Protein AF-A0A239M7C2-F1 (afdb_monomer_lite)

Structure (mmCIF, N/CA/C/O backbone):
data_AF-A0A239M7C2-F1
#
_entry.id   AF-A0A239M7C2-F1
#
loop_
_atom_site.group_PDB
_atom_site.id
_atom_site.type_symbol
_atom_site.label_atom_id
_atom_site.label_alt_id
_atom_site.label_comp_id
_atom_site.label_asym_id
_atom_site.label_entity_id
_atom_site.label_seq_id
_atom_site.pdbx_PDB_ins_code
_atom_site.Cartn_x
_atom_site.Cartn_y
_atom_site.Cartn_z
_atom_site.occupancy
_atom_site.B_iso_or_equiv
_atom_site.auth_seq_id
_atom_site.auth_comp_id
_atom_site.auth_asym_id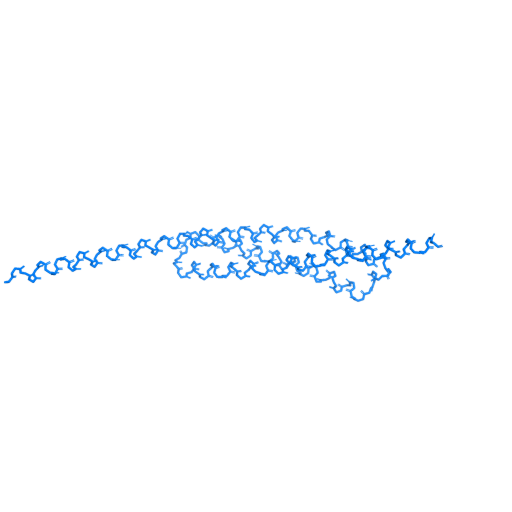
_atom_site.auth_atom_id
_atom_site.pdbx_PDB_model_num
ATOM 1 N N . MET A 1 1 ? -52.162 1.890 44.923 1.00 56.03 1 MET A N 1
ATOM 2 C CA . MET A 1 1 ? -50.738 2.257 45.114 1.00 56.03 1 MET A CA 1
ATOM 3 C C . MET A 1 1 ? -49.741 1.136 44.789 1.00 56.03 1 MET A C 1
ATOM 5 O O . MET A 1 1 ? -48.550 1.394 44.821 1.00 56.03 1 MET A O 1
ATOM 9 N N . THR A 1 2 ? -50.160 -0.089 44.450 1.00 62.06 2 THR A N 1
ATOM 10 C CA . THR A 1 2 ? -49.244 -1.222 44.180 1.00 62.06 2 THR A CA 1
ATOM 11 C C . THR A 1 2 ? -48.796 -1.345 42.715 1.00 62.06 2 THR A C 1
ATOM 13 O O . THR A 1 2 ? -47.714 -1.862 42.454 1.00 62.06 2 THR A O 1
ATOM 16 N N . LEU A 1 3 ? -49.592 -0.843 41.763 1.00 62.53 3 LEU A N 1
ATOM 17 C CA . LEU A 1 3 ? -49.310 -0.913 40.320 1.00 62.53 3 LEU A CA 1
ATOM 18 C C . LEU A 1 3 ? -48.139 -0.016 39.873 1.00 62.53 3 LEU A C 1
ATOM 20 O O . LEU A 1 3 ? -47.337 -0.449 39.050 1.00 62.53 3 LEU A O 1
ATOM 24 N N . ASP A 1 4 ? -47.975 1.174 40.460 1.00 68.06 4 ASP A N 1
ATOM 25 C CA . ASP A 1 4 ? -46.888 2.102 40.091 1.00 68.06 4 ASP A CA 1
ATOM 26 C C . ASP A 1 4 ? -45.498 1.597 40.508 1.00 68.06 4 ASP A C 1
ATOM 28 O O . ASP A 1 4 ? -44.509 1.804 39.805 1.00 68.06 4 ASP A O 1
ATOM 32 N N . ILE A 1 5 ? -45.415 0.874 41.629 1.00 69.50 5 ILE A N 1
ATOM 33 C CA . ILE A 1 5 ? -44.153 0.312 42.135 1.00 69.50 5 ILE A CA 1
ATOM 34 C C . ILE A 1 5 ? -43.681 -0.837 41.232 1.00 69.50 5 ILE A C 1
ATOM 36 O O . ILE A 1 5 ? -42.497 -0.933 40.911 1.00 69.50 5 ILE A O 1
ATOM 40 N N . LEU A 1 6 ? -44.607 -1.678 40.765 1.00 71.50 6 LEU A N 1
ATOM 41 C CA . LEU A 1 6 ? -44.321 -2.753 39.810 1.00 71.50 6 LEU A CA 1
ATOM 42 C C . LEU A 1 6 ? -43.844 -2.203 38.459 1.00 71.50 6 LEU A C 1
ATOM 44 O O . LEU A 1 6 ? -42.869 -2.711 37.906 1.00 71.50 6 LEU A O 1
ATOM 48 N N . ALA A 1 7 ? -44.470 -1.134 37.961 1.00 70.75 7 ALA A N 1
ATOM 49 C CA . ALA A 1 7 ? -44.049 -0.474 36.727 1.00 70.75 7 ALA A CA 1
ATOM 50 C C . ALA A 1 7 ? -42.632 0.124 36.835 1.00 70.75 7 ALA A C 1
ATOM 52 O O . ALA A 1 7 ? -41.831 -0.015 35.907 1.00 70.75 7 ALA A O 1
ATOM 53 N N . LEU A 1 8 ? -42.284 0.721 37.981 1.00 69.69 8 LEU A N 1
ATOM 54 C CA . LEU A 1 8 ? -40.935 1.236 38.247 1.00 69.69 8 LEU A CA 1
ATOM 55 C C . LEU A 1 8 ? -39.876 0.126 38.284 1.00 69.69 8 LEU A C 1
ATOM 57 O O . LEU A 1 8 ? -38.806 0.291 37.699 1.00 69.69 8 LEU A O 1
ATOM 61 N N . ILE A 1 9 ? -40.171 -1.014 38.914 1.00 73.25 9 ILE A N 1
ATOM 62 C CA . ILE A 1 9 ? -39.242 -2.156 38.987 1.00 73.25 9 ILE A CA 1
ATOM 63 C C . ILE A 1 9 ? -38.999 -2.756 37.596 1.00 73.25 9 ILE A C 1
ATOM 65 O O . ILE A 1 9 ? -37.852 -3.019 37.230 1.00 73.25 9 ILE A O 1
ATOM 69 N N . VAL A 1 10 ? -40.056 -2.931 36.797 1.00 74.25 10 VAL A N 1
ATOM 70 C CA . VAL A 1 10 ? -39.945 -3.457 35.426 1.00 74.25 10 VAL A CA 1
ATOM 71 C C . VAL A 1 10 ? -39.173 -2.488 34.523 1.00 74.25 10 VAL A C 1
ATOM 73 O O . VAL A 1 10 ? -38.301 -2.921 33.771 1.00 74.25 10 VAL A O 1
ATOM 76 N N . SER A 1 11 ? -39.427 -1.181 34.636 1.00 75.62 11 SER A N 1
ATOM 77 C CA . SER A 1 11 ? -38.695 -0.138 33.902 1.00 75.62 11 SER A CA 1
ATOM 78 C C . SER A 1 11 ? -37.202 -0.123 34.254 1.00 75.62 11 SER A C 1
ATOM 80 O O . SER A 1 11 ? -36.349 -0.097 33.365 1.00 75.62 11 SER A O 1
ATOM 82 N N . LEU A 1 12 ? -36.868 -0.230 35.545 1.00 80.94 12 LEU A N 1
ATOM 83 C CA . LEU A 1 12 ? -35.480 -0.287 36.002 1.00 80.94 12 LEU A CA 1
ATOM 84 C C . LEU A 1 12 ? -34.774 -1.560 35.508 1.00 80.94 12 LEU A C 1
ATOM 86 O O . LEU A 1 12 ? -33.641 -1.491 35.032 1.00 80.94 12 LEU A O 1
ATOM 90 N N . GLY A 1 13 ? -35.453 -2.711 35.556 1.00 79.38 13 GLY A N 1
ATOM 91 C CA . GLY A 1 13 ? -34.941 -3.974 35.019 1.00 79.38 13 GLY A CA 1
ATOM 92 C C . GLY A 1 13 ? -34.674 -3.908 33.513 1.00 79.38 13 GLY A C 1
ATOM 93 O O . GLY A 1 13 ? -33.608 -4.325 33.056 1.00 79.38 13 GLY A O 1
ATOM 94 N N . ALA A 1 14 ? -35.591 -3.310 32.748 1.00 79.19 14 ALA A N 1
ATOM 95 C CA . ALA A 1 14 ? -35.422 -3.089 31.315 1.00 79.19 14 ALA A CA 1
ATOM 96 C C . ALA A 1 14 ? -34.256 -2.133 31.006 1.00 79.19 14 ALA A C 1
ATOM 98 O O . ALA A 1 14 ? -33.470 -2.400 30.097 1.00 79.19 14 ALA A O 1
ATOM 99 N N . ALA A 1 15 ? -34.089 -1.059 31.784 1.00 78.19 15 ALA A N 1
ATOM 100 C CA . ALA A 1 15 ? -32.982 -0.117 31.622 1.00 78.19 15 ALA A CA 1
ATOM 101 C C . ALA A 1 15 ? -31.616 -0.766 31.903 1.00 78.19 15 ALA A C 1
ATOM 103 O O . ALA A 1 15 ? -30.661 -0.556 31.153 1.00 78.19 15 ALA A O 1
ATOM 104 N N . VAL A 1 16 ? -31.522 -1.599 32.944 1.00 85.44 16 VAL A N 1
ATOM 105 C CA . VAL A 1 16 ? -30.299 -2.348 33.270 1.00 85.44 16 VAL A CA 1
ATOM 106 C C . VAL A 1 16 ? -29.985 -3.376 32.182 1.00 85.44 16 VAL A C 1
ATOM 108 O O . VAL A 1 16 ? -28.843 -3.446 31.727 1.00 85.44 16 VAL A O 1
ATOM 111 N N . ALA A 1 17 ? -30.982 -4.127 31.709 1.00 82.38 17 ALA A N 1
ATOM 112 C CA . ALA A 1 17 ? -30.803 -5.082 30.617 1.00 82.38 17 ALA A CA 1
ATOM 113 C C . ALA A 1 17 ? -30.353 -4.392 29.316 1.00 82.38 17 ALA A C 1
ATOM 115 O O . ALA A 1 17 ? -29.408 -4.846 28.672 1.00 82.38 17 ALA A O 1
ATOM 116 N N . ALA A 1 18 ? -30.962 -3.254 28.967 1.00 79.12 18 ALA A N 1
ATOM 117 C CA . ALA A 1 18 ? -30.564 -2.454 27.812 1.00 79.12 18 ALA A CA 1
ATOM 118 C C . ALA A 1 18 ? -29.133 -1.912 27.955 1.00 79.12 18 ALA A C 1
ATOM 120 O O . ALA A 1 18 ? -28.357 -1.957 27.001 1.00 79.12 18 ALA A O 1
ATOM 121 N N . TYR A 1 19 ? -28.749 -1.448 29.147 1.00 83.31 19 TYR A N 1
ATOM 122 C CA . TYR A 1 19 ? -27.386 -0.996 29.419 1.00 83.31 19 TYR A CA 1
ATOM 123 C C . TYR A 1 19 ? -26.357 -2.118 29.227 1.00 83.31 19 TYR A C 1
ATOM 125 O O . TYR A 1 19 ? -25.343 -1.908 28.557 1.00 83.31 19 TYR A O 1
ATOM 133 N N . TRP A 1 20 ? -26.620 -3.313 29.766 1.00 82.56 20 TRP A N 1
ATOM 134 C CA . TRP A 1 20 ? -25.746 -4.475 29.585 1.00 82.56 20 TRP A CA 1
ATOM 135 C C . TRP A 1 20 ? -25.649 -4.896 28.119 1.00 82.56 20 TRP A C 1
ATOM 137 O O . TRP A 1 20 ? -24.537 -5.037 27.614 1.00 82.56 20 TRP A O 1
ATOM 147 N N . ALA A 1 21 ? -26.776 -4.971 27.407 1.00 79.00 21 ALA A N 1
ATOM 148 C CA . ALA A 1 21 ? -26.796 -5.296 25.982 1.00 79.00 21 ALA A CA 1
ATOM 149 C C . ALA A 1 21 ? -25.986 -4.288 25.142 1.00 79.00 21 ALA A C 1
ATOM 151 O O . ALA A 1 21 ? -25.190 -4.676 24.287 1.00 79.00 21 ALA A O 1
ATOM 152 N N . VAL A 1 22 ? -26.119 -2.984 25.415 1.00 81.12 22 VAL A N 1
ATOM 153 C CA . VAL A 1 22 ? -25.340 -1.936 24.731 1.00 81.12 22 VAL A CA 1
ATOM 154 C C . VAL A 1 22 ? -23.854 -2.033 25.074 1.00 81.12 22 VAL A C 1
ATOM 156 O O . VAL A 1 22 ? -22.999 -1.846 24.202 1.00 81.12 22 VAL A O 1
ATOM 159 N N . ARG A 1 23 ? -23.519 -2.315 26.335 1.00 79.38 23 ARG A N 1
ATOM 160 C CA . ARG A 1 23 ? -22.132 -2.477 26.780 1.00 79.38 23 ARG A CA 1
ATOM 161 C C . ARG A 1 23 ? -21.465 -3.662 26.085 1.00 79.38 23 ARG A C 1
ATOM 163 O O . ARG A 1 23 ? -20.348 -3.510 25.594 1.00 79.38 23 ARG A O 1
ATOM 170 N N . GLU A 1 24 ? -22.161 -4.788 26.005 1.00 78.81 24 GLU A N 1
ATOM 171 C CA . GLU A 1 24 ? -21.676 -6.024 25.394 1.00 78.81 24 GLU A CA 1
ATOM 172 C C . GLU A 1 24 ? -21.537 -5.898 23.869 1.00 78.81 24 GLU A C 1
ATOM 174 O O . GLU A 1 24 ? -20.501 -6.249 23.299 1.00 78.81 24 GLU A O 1
ATOM 179 N N . ALA A 1 25 ? -22.503 -5.253 23.207 1.00 77.44 25 ALA A N 1
ATOM 180 C CA . ALA A 1 25 ? -22.406 -4.927 21.785 1.00 77.44 25 ALA A CA 1
ATOM 181 C C . ALA A 1 25 ? -21.205 -4.011 21.477 1.00 77.44 25 ALA A C 1
ATOM 183 O O . ALA A 1 25 ? -20.495 -4.203 20.485 1.00 77.44 25 ALA A O 1
ATOM 184 N N . ARG A 1 26 ? -20.926 -3.022 22.340 1.00 80.06 26 ARG A N 1
ATOM 185 C CA . ARG A 1 26 ? -19.762 -2.131 22.186 1.00 80.06 26 ARG A CA 1
ATOM 186 C C . ARG A 1 26 ? -18.439 -2.856 22.416 1.00 80.06 26 ARG A C 1
ATOM 188 O O . ARG A 1 26 ? -17.478 -2.566 21.704 1.00 80.06 26 ARG A O 1
ATOM 195 N N . SER A 1 27 ? -18.356 -3.771 23.383 1.00 77.38 27 SER A N 1
ATOM 196 C CA . SER A 1 27 ? -17.135 -4.556 23.603 1.00 77.38 27 SER A CA 1
ATOM 197 C C . SER A 1 27 ? -16.861 -5.513 22.448 1.00 77.38 27 SER A C 1
ATOM 199 O O . SER A 1 27 ? -15.732 -5.540 21.961 1.00 77.38 27 SER A O 1
ATOM 201 N N . ALA A 1 28 ? -17.888 -6.205 21.944 1.00 81.69 28 ALA A N 1
ATOM 202 C CA . ALA A 1 28 ? -17.763 -7.091 20.789 1.00 81.69 28 ALA A CA 1
ATOM 203 C C . ALA A 1 28 ? -17.307 -6.327 19.534 1.00 81.69 28 ALA A C 1
ATOM 205 O O . ALA A 1 28 ? -16.341 -6.716 18.881 1.00 81.69 28 ALA A O 1
ATOM 206 N N . ARG A 1 29 ? -17.917 -5.166 19.247 1.00 81.62 29 ARG A N 1
ATOM 207 C CA . ARG A 1 29 ? -17.517 -4.316 18.113 1.00 81.62 29 ARG A CA 1
ATOM 208 C C . ARG A 1 29 ? -16.060 -3.860 18.207 1.00 81.62 29 ARG A C 1
ATOM 210 O O . ARG A 1 29 ? -15.353 -3.873 17.206 1.00 81.62 29 ARG A O 1
ATOM 217 N N . ARG A 1 30 ? -15.593 -3.471 19.397 1.00 81.00 30 ARG A N 1
ATOM 218 C CA . ARG A 1 30 ? -14.189 -3.073 19.612 1.00 81.00 30 ARG A CA 1
ATOM 219 C C . ARG A 1 30 ? -13.228 -4.239 19.420 1.00 81.00 30 ARG A C 1
ATOM 221 O O . ARG A 1 30 ? -12.147 -4.042 18.880 1.00 81.00 30 ARG A O 1
ATOM 228 N N . GLN A 1 31 ? -13.602 -5.435 19.862 1.00 84.00 31 GLN A N 1
ATOM 229 C CA . GLN A 1 31 ? -12.775 -6.619 19.672 1.00 84.00 31 GLN A CA 1
ATOM 230 C C . GLN A 1 31 ? -12.655 -6.979 18.189 1.00 84.00 31 GLN A C 1
ATOM 232 O O . GLN A 1 31 ? -11.539 -7.177 17.722 1.00 84.00 31 GLN A O 1
ATOM 237 N N . ASN A 1 32 ? -13.761 -6.951 17.443 1.00 86.31 32 ASN A N 1
ATOM 238 C CA . ASN A 1 32 ? -13.742 -7.181 15.998 1.00 86.31 32 ASN A CA 1
ATOM 239 C C . ASN A 1 32 ? -12.879 -6.134 15.281 1.00 86.31 32 ASN A C 1
ATOM 241 O O . ASN A 1 32 ? -11.963 -6.498 14.557 1.00 86.31 32 ASN A O 1
ATOM 245 N N . LEU A 1 33 ? -13.052 -4.844 15.598 1.00 85.81 33 LEU A N 1
ATOM 246 C CA . LEU A 1 33 ? -12.216 -3.771 15.043 1.00 85.81 33 LEU A CA 1
ATOM 247 C C . LEU A 1 33 ? -10.718 -3.969 15.314 1.00 85.81 33 LEU A C 1
ATOM 249 O O . LEU A 1 33 ? -9.902 -3.645 14.457 1.00 85.81 33 LEU A O 1
ATOM 253 N N . ARG A 1 34 ? -10.340 -4.483 16.493 1.00 85.50 34 ARG A N 1
ATOM 254 C CA . ARG A 1 34 ? -8.936 -4.800 16.808 1.00 85.50 34 ARG A CA 1
ATOM 255 C C . ARG A 1 34 ? -8.404 -5.924 15.939 1.00 85.50 34 ARG A C 1
ATOM 257 O O . ARG A 1 34 ? -7.270 -5.829 15.485 1.00 85.50 34 ARG A O 1
ATOM 264 N N . VAL A 1 35 ? -9.188 -6.983 15.766 1.00 88.69 35 VAL A N 1
ATOM 265 C CA . VAL A 1 35 ? -8.795 -8.141 14.959 1.00 88.69 35 VAL A CA 1
ATOM 266 C C . VAL A 1 35 ? -8.658 -7.731 13.496 1.00 88.69 35 VAL A C 1
ATOM 268 O O . VAL A 1 35 ? -7.608 -7.981 12.912 1.00 88.69 35 VAL A O 1
ATOM 271 N N . ASP A 1 36 ? -9.645 -7.020 12.954 1.00 89.00 36 ASP A N 1
ATOM 272 C CA . ASP A 1 36 ? -9.648 -6.557 11.564 1.00 89.00 36 ASP A CA 1
ATOM 273 C C . ASP A 1 36 ? -8.482 -5.598 11.298 1.00 89.00 36 ASP A C 1
ATOM 275 O O . ASP A 1 36 ? -7.679 -5.826 10.399 1.00 89.00 36 ASP A O 1
ATOM 279 N N . ALA A 1 37 ? -8.315 -4.568 12.136 1.00 88.06 37 ALA A N 1
ATOM 280 C CA . ALA A 1 37 ? -7.216 -3.615 11.988 1.00 88.06 37 ALA A CA 1
ATOM 281 C C . ALA A 1 37 ? -5.848 -4.293 12.121 1.00 88.06 37 ALA A C 1
ATOM 283 O O . ALA A 1 37 ? -4.898 -3.927 11.433 1.00 88.06 37 ALA A O 1
ATOM 284 N N . ARG A 1 38 ? -5.733 -5.292 13.002 1.00 90.31 38 ARG A N 1
ATOM 285 C CA . ARG A 1 38 ? -4.496 -6.051 13.148 1.00 90.31 38 ARG A CA 1
ATOM 286 C C . ARG A 1 38 ? -4.198 -6.879 11.905 1.00 90.31 38 ARG A C 1
ATOM 288 O O . ARG A 1 38 ? -3.073 -6.837 11.422 1.00 90.31 38 ARG A O 1
ATOM 295 N N . HIS A 1 39 ? -5.197 -7.583 11.389 1.00 92.62 39 HIS A N 1
ATOM 296 C CA . HIS A 1 39 ? -5.067 -8.380 10.179 1.00 92.62 39 HIS A CA 1
ATOM 297 C C . HIS A 1 39 ? -4.685 -7.516 8.969 1.00 92.62 39 HIS A C 1
ATOM 299 O O . HIS A 1 39 ? -3.720 -7.832 8.273 1.00 92.62 39 HIS A O 1
ATOM 305 N N . ASP A 1 40 ? -5.370 -6.385 8.775 1.00 91.88 40 ASP A N 1
ATOM 306 C CA . ASP A 1 40 ? -5.080 -5.428 7.703 1.00 91.88 40 ASP A CA 1
ATOM 307 C C . ASP A 1 40 ? -3.653 -4.883 7.797 1.00 91.88 40 ASP A C 1
ATOM 309 O O . ASP A 1 40 ? -2.943 -4.809 6.793 1.00 91.88 40 ASP A O 1
ATOM 313 N N . ALA A 1 41 ? -3.210 -4.517 9.002 1.00 92.75 41 ALA A N 1
ATOM 314 C CA . ALA A 1 41 ? -1.862 -4.012 9.208 1.00 92.75 41 ALA A CA 1
ATOM 315 C C . ALA A 1 41 ? -0.800 -5.096 8.983 1.00 92.75 41 ALA A C 1
ATOM 317 O O . ALA A 1 41 ? 0.203 -4.822 8.334 1.00 92.75 41 ALA A O 1
ATOM 318 N N . GLU A 1 42 ? -1.007 -6.323 9.469 1.00 94.25 42 GLU A N 1
ATOM 319 C CA . GLU A 1 42 ? -0.082 -7.443 9.250 1.00 94.25 42 GLU A CA 1
ATOM 320 C C . GLU A 1 42 ? 0.060 -7.766 7.752 1.00 94.25 42 GLU A C 1
ATOM 322 O O . GLU A 1 42 ? 1.182 -7.912 7.257 1.00 94.25 42 GLU A O 1
ATOM 327 N N . ALA A 1 43 ? -1.055 -7.797 7.014 1.00 93.75 43 ALA A N 1
ATOM 328 C CA . ALA A 1 43 ? -1.055 -7.999 5.567 1.00 93.75 43 ALA A CA 1
ATOM 329 C C . ALA A 1 43 ? -0.334 -6.860 4.826 1.00 93.75 43 ALA A C 1
ATOM 331 O O . ALA A 1 43 ? 0.536 -7.117 3.990 1.00 93.75 43 ALA A O 1
ATOM 332 N N . ALA A 1 44 ? -0.639 -5.605 5.169 1.00 94.06 44 ALA A N 1
ATOM 333 C CA . ALA A 1 44 ? -0.023 -4.438 4.547 1.00 94.06 44 ALA A CA 1
ATOM 334 C C . ALA A 1 44 ? 1.482 -4.334 4.854 1.00 94.06 44 ALA A C 1
ATOM 336 O O . ALA A 1 44 ? 2.259 -4.012 3.960 1.00 94.06 44 ALA A O 1
ATOM 337 N N . ILE A 1 45 ? 1.927 -4.675 6.069 1.00 96.62 45 ILE A N 1
ATOM 338 C CA . ILE A 1 45 ? 3.358 -4.741 6.417 1.00 96.62 45 ILE A CA 1
ATOM 339 C C . ILE A 1 45 ? 4.067 -5.799 5.578 1.00 96.62 45 ILE A C 1
ATOM 341 O O . ILE A 1 45 ? 5.142 -5.536 5.036 1.00 96.62 45 ILE A O 1
ATOM 345 N N . ALA A 1 46 ? 3.493 -7.002 5.486 1.00 96.25 46 ALA A N 1
ATOM 346 C CA . ALA A 1 46 ? 4.086 -8.088 4.717 1.00 96.25 46 ALA A CA 1
ATOM 347 C C . ALA A 1 46 ? 4.236 -7.701 3.239 1.00 96.25 46 ALA A C 1
ATOM 349 O O . ALA A 1 46 ? 5.297 -7.913 2.647 1.00 96.25 46 ALA A O 1
ATOM 350 N N . LEU A 1 47 ? 3.202 -7.081 2.667 1.00 95.56 47 LEU A N 1
ATOM 351 C CA . LEU A 1 47 ? 3.220 -6.582 1.299 1.00 95.56 47 LEU A CA 1
ATOM 352 C C . LEU A 1 47 ? 4.263 -5.470 1.115 1.00 95.56 47 LEU A C 1
ATOM 354 O O . LEU A 1 47 ? 5.121 -5.577 0.243 1.00 95.56 47 LEU A O 1
ATOM 358 N N . ALA A 1 48 ? 4.252 -4.450 1.972 1.00 94.62 48 ALA A N 1
ATOM 359 C CA . ALA A 1 48 ? 5.162 -3.313 1.893 1.00 94.62 48 ALA A CA 1
ATOM 360 C C . ALA A 1 48 ? 6.639 -3.731 1.992 1.00 94.62 48 ALA A C 1
ATOM 362 O O . ALA A 1 48 ? 7.463 -3.314 1.178 1.00 94.62 48 ALA A O 1
ATOM 363 N N . LYS A 1 49 ? 6.972 -4.635 2.925 1.00 95.88 49 LYS A N 1
ATOM 364 C CA . LYS A 1 49 ? 8.324 -5.207 3.035 1.00 95.88 49 LYS A CA 1
ATOM 365 C C . LYS A 1 49 ? 8.725 -5.968 1.779 1.00 95.88 49 LYS A C 1
ATOM 367 O O . LYS A 1 49 ? 9.859 -5.844 1.323 1.00 95.88 49 LYS A O 1
ATOM 372 N N . ARG A 1 50 ? 7.805 -6.749 1.211 1.00 95.31 50 ARG A N 1
ATOM 373 C CA . ARG A 1 50 ? 8.059 -7.493 -0.025 1.00 95.31 50 ARG A CA 1
ATOM 374 C C . ARG A 1 50 ? 8.313 -6.552 -1.204 1.00 95.31 50 ARG A C 1
ATOM 376 O O . ARG A 1 50 ? 9.226 -6.813 -1.980 1.00 95.31 50 ARG A O 1
ATOM 383 N N . LEU A 1 51 ? 7.545 -5.470 -1.335 1.00 93.19 51 LEU A N 1
ATOM 384 C CA . LEU A 1 51 ? 7.732 -4.464 -2.388 1.00 93.19 51 LEU A CA 1
ATOM 385 C C . LEU A 1 51 ? 9.102 -3.790 -2.272 1.00 93.19 51 LEU A C 1
ATOM 387 O O . LEU A 1 51 ? 9.848 -3.744 -3.248 1.00 93.19 51 LEU A O 1
ATOM 391 N N . ALA A 1 52 ? 9.475 -3.367 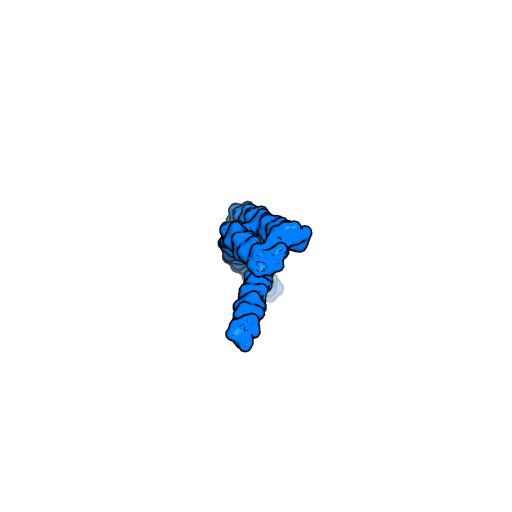-1.063 1.00 92.25 52 ALA A N 1
ATOM 392 C CA . ALA A 1 52 ? 10.788 -2.790 -0.799 1.00 92.25 52 ALA A CA 1
ATOM 393 C C . ALA A 1 52 ? 11.933 -3.754 -1.154 1.00 92.25 52 ALA A C 1
ATOM 395 O O . ALA A 1 52 ? 12.860 -3.383 -1.873 1.00 92.25 52 ALA A O 1
ATOM 396 N N . GLN A 1 53 ? 11.831 -5.022 -0.745 1.00 93.12 53 GLN A N 1
ATOM 397 C CA . GLN A 1 53 ? 12.819 -6.060 -1.067 1.00 93.12 53 GLN A CA 1
ATOM 398 C C . GLN A 1 53 ? 12.907 -6.356 -2.570 1.00 93.12 53 GLN A C 1
ATOM 400 O O . GLN A 1 53 ? 13.992 -6.602 -3.097 1.00 93.12 53 GLN A O 1
ATOM 405 N N . ASN A 1 54 ? 11.776 -6.319 -3.275 1.00 92.38 54 ASN A N 1
ATOM 406 C CA . ASN A 1 54 ? 11.711 -6.597 -4.708 1.00 92.38 54 ASN A CA 1
ATOM 407 C C . ASN A 1 54 ? 12.103 -5.400 -5.585 1.00 92.38 54 ASN A C 1
ATOM 409 O O . ASN A 1 54 ? 12.293 -5.572 -6.791 1.00 92.38 54 ASN A O 1
ATOM 413 N N . SER A 1 55 ? 12.277 -4.209 -5.010 1.00 90.69 55 SER A N 1
ATOM 414 C CA . SER A 1 55 ? 12.640 -2.995 -5.750 1.00 90.69 55 SER A CA 1
ATOM 415 C C . SER A 1 55 ? 13.926 -3.154 -6.564 1.00 90.69 55 SER A C 1
ATOM 417 O O . SER A 1 55 ? 13.966 -2.780 -7.734 1.00 90.69 55 SER A O 1
ATOM 419 N N . GLY A 1 56 ? 14.949 -3.815 -6.012 1.00 87.75 56 GLY A N 1
ATOM 420 C CA . GLY A 1 56 ? 16.205 -4.073 -6.721 1.00 87.75 56 GLY A CA 1
ATOM 421 C C . GLY A 1 56 ? 16.018 -4.923 -7.982 1.00 87.75 56 GLY A C 1
ATOM 422 O O . GLY A 1 56 ? 16.656 -4.673 -9.008 1.00 87.75 56 GLY A O 1
ATOM 423 N N . ARG A 1 57 ? 15.092 -5.889 -7.940 1.00 91.81 57 ARG A N 1
ATOM 424 C CA . ARG A 1 57 ? 14.719 -6.688 -9.111 1.00 91.81 57 ARG A CA 1
ATOM 425 C C . ARG A 1 57 ? 13.992 -5.832 -10.146 1.00 91.81 57 ARG A C 1
ATOM 427 O O . ARG A 1 57 ? 14.386 -5.857 -11.308 1.00 91.81 57 ARG A O 1
ATOM 434 N N . ALA A 1 58 ? 13.014 -5.032 -9.724 1.00 89.56 58 ALA A N 1
ATOM 435 C CA . ALA A 1 58 ? 12.292 -4.124 -10.616 1.00 89.56 58 ALA A CA 1
ATOM 436 C C . ALA A 1 58 ? 13.241 -3.127 -11.311 1.00 89.56 58 ALA A C 1
ATOM 438 O O . ALA A 1 58 ? 13.151 -2.912 -12.519 1.00 89.56 58 ALA A O 1
ATOM 439 N N . ILE A 1 59 ? 14.219 -2.574 -10.584 1.00 92.31 59 ILE A N 1
ATOM 440 C CA . ILE A 1 59 ? 15.260 -1.703 -11.153 1.00 92.31 59 ILE A CA 1
ATOM 441 C C . ILE A 1 59 ? 16.112 -2.465 -12.175 1.00 92.31 59 ILE A C 1
ATOM 443 O O . ILE A 1 59 ? 16.412 -1.931 -13.245 1.00 92.31 59 ILE A O 1
ATOM 447 N N . SER A 1 60 ? 16.515 -3.701 -11.866 1.00 91.12 60 SER A N 1
ATOM 448 C CA . SER A 1 60 ? 17.306 -4.540 -12.774 1.00 91.12 60 SER A CA 1
ATOM 449 C C . SER A 1 60 ? 16.561 -4.826 -14.083 1.00 91.12 60 SER A C 1
ATOM 451 O O . SER A 1 60 ? 17.116 -4.617 -15.163 1.00 91.12 60 SER A O 1
ATOM 453 N N . GLU A 1 61 ? 15.288 -5.213 -13.995 1.00 90.50 61 GLU A N 1
ATOM 454 C CA . GLU A 1 61 ? 14.420 -5.488 -15.146 1.00 90.50 61 GLU A CA 1
ATOM 455 C C . GLU A 1 61 ? 14.184 -4.230 -15.997 1.00 90.50 61 GLU A C 1
ATOM 457 O O . GLU A 1 61 ? 14.297 -4.273 -17.227 1.00 90.50 61 GLU A O 1
ATOM 462 N N . THR A 1 62 ? 13.960 -3.080 -15.357 1.00 89.00 62 THR A N 1
ATOM 463 C CA . THR A 1 62 ? 13.827 -1.788 -16.041 1.00 89.00 62 THR A CA 1
ATOM 464 C C . THR A 1 62 ? 15.127 -1.394 -16.746 1.00 89.00 62 THR A C 1
ATOM 466 O O . THR A 1 62 ? 15.109 -1.028 -17.923 1.00 89.00 62 THR A O 1
ATOM 469 N N . ARG A 1 63 ? 16.292 -1.538 -16.098 1.00 89.56 63 ARG A N 1
ATOM 470 C CA . ARG A 1 63 ? 17.600 -1.273 -16.730 1.00 89.56 63 ARG A CA 1
ATOM 471 C C . ARG A 1 63 ? 17.867 -2.197 -17.915 1.00 89.56 63 ARG A C 1
ATOM 473 O O . ARG A 1 63 ? 18.385 -1.730 -18.933 1.00 89.56 63 ARG A O 1
ATOM 480 N N . ALA A 1 64 ? 17.517 -3.476 -17.803 1.00 87.19 64 ALA A N 1
ATOM 481 C CA . ALA A 1 64 ? 17.660 -4.446 -18.884 1.00 87.19 64 ALA A CA 1
ATOM 482 C C . ALA A 1 64 ? 16.782 -4.063 -20.084 1.00 87.19 64 ALA A C 1
ATOM 484 O O . ALA A 1 64 ? 17.276 -3.998 -21.212 1.00 87.19 64 ALA A O 1
ATOM 485 N N . SER A 1 65 ? 15.519 -3.712 -19.827 1.00 86.06 65 SER A N 1
ATOM 486 C CA . SER A 1 65 ? 14.573 -3.254 -20.848 1.00 86.06 65 SER A CA 1
ATOM 487 C C . SER A 1 65 ? 15.084 -1.994 -21.546 1.00 86.06 65 SER A C 1
ATOM 489 O O . SER A 1 65 ? 15.206 -1.954 -22.766 1.00 86.06 65 SER A O 1
ATOM 491 N N . LEU A 1 66 ? 15.517 -0.985 -20.793 1.00 85.38 66 LEU A N 1
ATOM 492 C CA . LEU A 1 66 ? 16.054 0.251 -21.365 1.00 85.38 66 LEU A CA 1
ATOM 493 C C . LEU A 1 66 ? 17.343 0.033 -22.167 1.00 85.38 66 LEU A C 1
ATOM 495 O O . LEU A 1 66 ? 17.523 0.636 -23.226 1.00 85.38 66 LEU A O 1
ATOM 499 N N . SER A 1 67 ? 18.236 -0.837 -21.691 1.00 84.94 67 SER A N 1
ATOM 500 C CA . SER A 1 67 ? 19.463 -1.210 -22.407 1.00 84.94 67 SER A CA 1
ATOM 501 C C . SER A 1 67 ? 19.145 -1.899 -23.728 1.00 84.94 67 SER A C 1
ATOM 503 O O . SER A 1 67 ? 19.755 -1.591 -24.751 1.00 84.94 67 SER A O 1
ATOM 505 N N . ALA A 1 68 ? 18.134 -2.769 -23.735 1.00 82.81 68 ALA A N 1
ATOM 506 C CA . ALA A 1 68 ? 17.675 -3.453 -24.931 1.00 82.81 68 ALA A CA 1
ATOM 507 C C . ALA A 1 68 ? 17.188 -2.500 -26.039 1.00 82.81 68 ALA A C 1
ATOM 509 O O . ALA A 1 68 ? 17.295 -2.879 -27.207 1.00 82.81 68 ALA A O 1
ATOM 510 N N . PHE A 1 69 ? 16.722 -1.299 -25.692 1.00 81.19 69 PHE A N 1
ATOM 511 C CA . PHE A 1 69 ? 16.260 -0.263 -26.624 1.00 81.19 69 PHE A CA 1
ATOM 512 C C . PHE A 1 69 ? 17.242 0.912 -26.786 1.00 81.19 69 PHE A C 1
ATOM 514 O O . PHE A 1 69 ? 16.904 1.914 -27.410 1.00 81.19 69 PHE A O 1
ATOM 521 N N . GLY A 1 70 ? 18.452 0.828 -26.219 1.00 82.12 70 GLY A N 1
ATOM 522 C CA . GLY A 1 70 ? 19.447 1.907 -26.291 1.00 82.12 70 GLY A CA 1
ATOM 523 C C . GLY A 1 70 ? 19.098 3.159 -25.470 1.00 82.12 70 GLY A C 1
ATOM 524 O O . GLY A 1 70 ? 19.781 4.172 -25.579 1.00 82.12 70 GLY A O 1
ATOM 525 N N . ALA A 1 71 ? 18.078 3.097 -24.610 1.00 80.38 71 ALA A N 1
ATOM 526 C CA . ALA A 1 71 ? 17.542 4.230 -23.849 1.00 80.38 71 ALA A CA 1
ATOM 527 C C . ALA A 1 71 ? 18.055 4.312 -22.394 1.00 80.38 71 ALA A C 1
ATOM 529 O O . ALA A 1 71 ? 17.537 5.100 -21.598 1.00 80.38 71 ALA A O 1
ATOM 530 N N . HIS A 1 72 ? 19.072 3.520 -22.035 1.00 76.19 72 HIS A N 1
ATOM 531 C CA . HIS A 1 72 ? 19.568 3.354 -20.659 1.00 76.19 72 HIS A CA 1
ATOM 532 C C . HIS A 1 72 ? 20.058 4.645 -19.978 1.00 76.19 72 HIS A C 1
ATOM 534 O O . HIS A 1 72 ? 19.978 4.751 -18.759 1.00 76.19 72 HIS A O 1
ATOM 540 N N . ASN A 1 73 ? 20.500 5.645 -20.749 1.00 76.62 73 ASN A N 1
ATOM 541 C CA . ASN A 1 73 ? 20.944 6.947 -20.233 1.00 76.62 73 ASN A CA 1
ATOM 542 C C . ASN A 1 73 ? 19.915 8.073 -20.413 1.00 76.62 73 ASN A C 1
ATOM 544 O O . ASN A 1 73 ? 20.236 9.238 -20.173 1.00 76.62 73 ASN A O 1
ATOM 548 N N . SER A 1 74 ? 18.691 7.759 -20.844 1.00 81.62 74 SER A N 1
ATOM 549 C CA . SER A 1 74 ? 17.656 8.776 -21.037 1.00 81.62 74 SER A CA 1
ATOM 550 C C . SER A 1 74 ? 17.229 9.412 -19.705 1.00 81.62 74 SER A C 1
ATOM 552 O O . SER A 1 74 ? 17.250 8.773 -18.654 1.00 81.62 74 SER A O 1
ATOM 554 N N . GLY A 1 75 ? 16.794 10.676 -19.737 1.00 81.75 75 GLY A N 1
ATOM 555 C CA . GLY A 1 75 ? 16.221 11.327 -18.550 1.00 81.75 75 GLY A CA 1
ATOM 556 C C . GLY A 1 75 ? 15.018 10.553 -18.000 1.00 81.75 75 GLY A C 1
ATOM 557 O O . GLY A 1 75 ? 14.888 10.383 -16.794 1.00 81.75 75 GLY A O 1
ATOM 558 N N . ARG A 1 76 ? 14.207 9.977 -18.895 1.00 79.00 76 ARG A N 1
ATOM 559 C CA . ARG A 1 76 ? 13.057 9.136 -18.544 1.00 79.00 76 ARG A CA 1
ATOM 560 C C . ARG A 1 76 ? 13.461 7.854 -17.812 1.00 79.00 76 ARG A C 1
ATOM 562 O O . ARG A 1 76 ? 12.817 7.504 -16.837 1.00 79.00 76 ARG A O 1
ATOM 569 N N . ALA A 1 77 ? 14.560 7.212 -18.215 1.00 81.00 77 ALA A N 1
ATOM 570 C CA . ALA A 1 77 ? 15.113 6.061 -17.500 1.00 81.00 77 ALA A CA 1
ATOM 571 C C . ALA A 1 77 ? 15.480 6.394 -16.048 1.00 81.00 77 ALA A C 1
ATOM 573 O O . ALA A 1 77 ? 15.173 5.628 -15.137 1.00 81.00 77 ALA A O 1
ATOM 574 N N . ARG A 1 78 ? 16.130 7.544 -15.834 1.00 85.06 78 ARG A N 1
ATOM 575 C CA . ARG A 1 78 ? 16.518 7.994 -14.490 1.00 85.06 78 ARG A CA 1
ATOM 576 C C . ARG A 1 78 ? 15.299 8.310 -13.631 1.00 85.06 78 ARG A C 1
ATOM 578 O O . ARG A 1 78 ? 15.298 7.941 -12.465 1.00 85.06 78 ARG A O 1
ATOM 585 N N . LEU A 1 79 ? 14.279 8.942 -14.215 1.00 87.25 79 LEU A N 1
ATOM 586 C CA . LEU A 1 79 ? 13.021 9.234 -13.527 1.00 87.25 79 LEU A CA 1
ATOM 587 C C . LEU A 1 79 ? 12.315 7.950 -13.088 1.00 87.25 79 LEU A C 1
ATOM 589 O O . LEU A 1 79 ? 12.047 7.804 -11.907 1.00 87.25 79 LEU A O 1
ATOM 593 N N . THR A 1 80 ? 12.111 6.983 -13.987 1.00 88.44 80 THR A N 1
ATOM 594 C CA . THR A 1 80 ? 11.428 5.724 -13.640 1.00 88.44 80 THR A CA 1
ATOM 595 C C . THR A 1 80 ? 12.186 4.918 -12.583 1.00 88.44 80 THR A C 1
ATOM 597 O O . THR A 1 80 ? 11.577 4.364 -11.674 1.00 88.44 80 THR A O 1
ATOM 600 N N . ILE A 1 81 ? 13.521 4.856 -12.660 1.00 91.12 81 ILE A N 1
ATOM 601 C CA . ILE A 1 81 ? 14.323 4.200 -11.613 1.00 91.12 81 ILE A CA 1
ATOM 602 C C . ILE A 1 81 ? 14.182 4.947 -10.280 1.00 91.12 81 ILE A C 1
ATOM 604 O O . ILE A 1 81 ? 13.985 4.301 -9.256 1.00 91.12 81 ILE A O 1
ATOM 608 N N . GLY A 1 82 ? 14.223 6.283 -10.300 1.00 92.44 82 GLY A N 1
ATOM 609 C CA . GLY A 1 82 ? 14.007 7.107 -9.110 1.00 92.44 82 GLY A CA 1
ATOM 610 C C . GLY A 1 82 ? 12.618 6.912 -8.495 1.00 92.44 82 GLY A C 1
ATOM 611 O O . GLY A 1 82 ? 12.513 6.774 -7.284 1.00 92.44 82 GLY A O 1
ATOM 612 N N . GLU A 1 83 ? 11.566 6.806 -9.310 1.00 94.31 83 GLU A N 1
ATOM 613 C CA . GLU A 1 83 ? 10.202 6.511 -8.849 1.00 94.31 83 GLU A CA 1
ATOM 614 C C . GLU A 1 83 ? 10.109 5.123 -8.201 1.00 94.31 83 GLU A C 1
ATOM 616 O O . GLU A 1 83 ? 9.409 4.954 -7.205 1.00 94.31 83 GLU A O 1
ATOM 621 N N . ILE A 1 84 ? 10.823 4.120 -8.727 1.00 93.94 84 ILE A N 1
ATOM 622 C CA . ILE A 1 84 ? 10.894 2.790 -8.103 1.00 93.94 84 ILE A CA 1
ATOM 623 C C . ILE A 1 84 ? 11.580 2.869 -6.731 1.00 93.94 84 ILE A C 1
ATOM 625 O O . ILE A 1 84 ? 11.079 2.287 -5.768 1.00 93.94 84 ILE A O 1
ATOM 629 N N . GLU A 1 85 ? 12.699 3.589 -6.626 1.00 95.50 85 GLU A N 1
ATOM 630 C CA . GLU A 1 85 ? 13.430 3.780 -5.366 1.00 95.50 85 GLU A CA 1
ATOM 631 C C . GLU A 1 85 ? 12.597 4.558 -4.333 1.00 95.50 85 GLU A C 1
ATOM 633 O O . GLU A 1 85 ? 12.530 4.169 -3.165 1.00 95.50 85 GLU A O 1
ATOM 638 N N . GLU A 1 86 ? 11.911 5.619 -4.761 1.00 95.88 86 GLU A N 1
ATOM 639 C CA . GLU A 1 86 ? 11.033 6.423 -3.909 1.00 95.88 86 GLU A CA 1
ATOM 640 C C . GLU A 1 86 ? 9.858 5.596 -3.380 1.00 95.88 86 GLU A C 1
ATOM 642 O O . GLU A 1 86 ? 9.602 5.582 -2.175 1.00 95.88 86 GLU A O 1
ATOM 647 N N . ASN A 1 87 ? 9.179 4.851 -4.255 1.00 95.12 87 ASN A N 1
ATOM 648 C CA . ASN A 1 87 ? 8.062 3.996 -3.861 1.00 95.12 87 ASN A CA 1
ATOM 649 C C . ASN A 1 87 ? 8.502 2.847 -2.943 1.00 95.12 87 ASN A C 1
ATOM 651 O O . ASN A 1 87 ? 7.783 2.504 -2.003 1.00 95.12 87 ASN A O 1
ATOM 655 N N . ALA A 1 88 ? 9.693 2.284 -3.158 1.00 94.56 88 ALA A N 1
ATOM 656 C CA . ALA A 1 88 ? 10.271 1.285 -2.262 1.00 94.56 88 ALA A CA 1
ATOM 657 C C . ALA A 1 88 ? 10.542 1.864 -0.865 1.00 94.56 88 ALA A C 1
ATOM 659 O O . ALA A 1 88 ? 10.118 1.286 0.134 1.00 94.56 88 ALA A O 1
ATOM 660 N N . SER A 1 89 ? 11.172 3.040 -0.794 1.00 96.69 89 SER A N 1
ATOM 661 C CA . SER A 1 89 ? 11.419 3.753 0.467 1.00 96.69 89 SER A CA 1
ATOM 662 C C . SER A 1 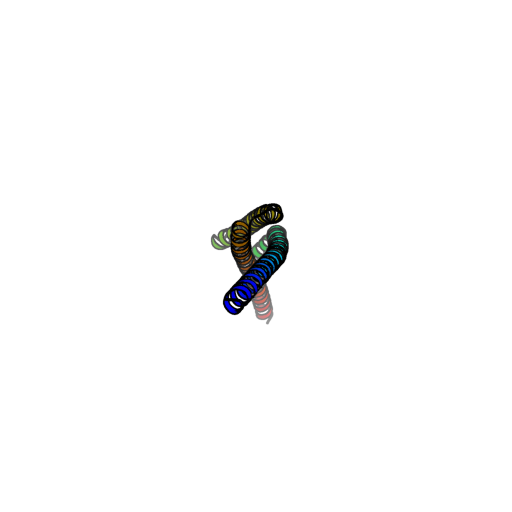89 ? 10.113 4.105 1.184 1.00 96.69 89 SER A C 1
ATOM 664 O O . SER A 1 89 ? 9.969 3.892 2.390 1.00 96.69 89 SER A O 1
ATOM 666 N N . ARG A 1 90 ? 9.103 4.567 0.438 1.00 95.50 90 ARG A N 1
ATOM 667 C CA . ARG A 1 90 ? 7.770 4.844 0.981 1.00 95.50 90 ARG A CA 1
ATOM 668 C C . ARG A 1 90 ? 7.111 3.582 1.540 1.00 95.50 90 ARG A C 1
ATOM 670 O O . ARG A 1 90 ? 6.521 3.645 2.617 1.00 95.50 90 ARG A O 1
ATOM 677 N N . ALA A 1 91 ? 7.247 2.437 0.872 1.00 95.06 91 ALA A N 1
ATOM 678 C CA . ALA A 1 91 ? 6.756 1.164 1.391 1.00 95.06 91 ALA A CA 1
ATOM 679 C C . ALA A 1 91 ? 7.440 0.785 2.723 1.00 95.06 91 ALA A C 1
ATOM 681 O O . ALA A 1 91 ? 6.756 0.396 3.669 1.00 95.06 91 ALA A O 1
ATOM 682 N N . GLU A 1 92 ? 8.759 0.967 2.860 1.00 96.38 92 GLU A N 1
ATOM 683 C CA . GLU A 1 92 ? 9.471 0.717 4.129 1.00 96.38 92 GLU A CA 1
ATOM 684 C C . GLU A 1 92 ? 9.001 1.635 5.267 1.00 96.38 92 GLU A C 1
ATOM 686 O O . GLU A 1 92 ? 8.818 1.188 6.408 1.00 96.38 92 GLU A O 1
ATOM 691 N N . GLN A 1 93 ? 8.764 2.913 4.961 1.00 96.69 93 GLN A N 1
ATOM 692 C CA . GLN A 1 93 ? 8.226 3.879 5.920 1.00 96.69 93 GLN A CA 1
ATOM 693 C C . GLN A 1 93 ? 6.824 3.477 6.382 1.00 96.69 93 GLN A C 1
ATOM 695 O O . GLN A 1 93 ? 6.567 3.434 7.587 1.00 96.69 93 GLN A O 1
ATOM 700 N N . ILE A 1 94 ? 5.940 3.109 5.448 1.00 95.75 94 ILE A N 1
ATOM 701 C CA . ILE A 1 94 ? 4.583 2.653 5.768 1.00 95.75 94 ILE A CA 1
ATOM 702 C C . ILE A 1 94 ? 4.624 1.377 6.615 1.00 95.75 94 ILE A C 1
ATOM 704 O O . ILE A 1 94 ? 3.898 1.279 7.605 1.00 95.75 94 ILE A O 1
ATOM 708 N N . ALA A 1 95 ? 5.494 0.418 6.285 1.00 95.81 95 ALA A N 1
ATOM 709 C CA . ALA A 1 95 ? 5.663 -0.797 7.080 1.00 95.81 95 ALA A CA 1
ATOM 710 C C . ALA A 1 95 ? 6.058 -0.469 8.529 1.00 95.81 95 ALA A C 1
ATOM 712 O O . ALA A 1 95 ? 5.473 -1.004 9.471 1.00 95.81 95 ALA A O 1
ATOM 713 N N . SER A 1 96 ? 7.001 0.457 8.712 1.00 96.25 96 SER A N 1
ATOM 714 C CA . SER A 1 96 ? 7.449 0.905 10.036 1.00 96.25 96 SER A CA 1
ATOM 715 C C . SER A 1 96 ? 6.333 1.612 10.815 1.00 96.25 96 SER A C 1
ATOM 717 O O . SER A 1 96 ? 6.162 1.385 12.016 1.00 96.25 96 SER A O 1
ATOM 719 N N . GLU A 1 97 ? 5.535 2.442 10.140 1.00 94.81 97 GLU A N 1
ATOM 720 C CA . GLU A 1 97 ? 4.389 3.121 10.748 1.00 94.81 97 GLU A CA 1
ATOM 721 C C . GLU A 1 97 ? 3.305 2.125 11.186 1.00 94.81 97 GLU A C 1
ATOM 723 O O . GLU A 1 97 ? 2.820 2.192 12.319 1.00 94.81 97 GLU A O 1
ATOM 728 N N . LEU A 1 98 ? 2.967 1.158 10.330 1.00 93.50 98 LEU A N 1
ATOM 729 C CA . LEU A 1 98 ? 2.009 0.097 10.639 1.00 93.50 98 LEU A CA 1
ATOM 730 C C . LEU A 1 98 ? 2.475 -0.773 11.814 1.00 93.50 98 LEU A C 1
ATOM 732 O O . LEU A 1 98 ? 1.667 -1.103 12.682 1.00 93.50 98 LEU A O 1
ATOM 736 N N . GLU A 1 99 ? 3.767 -1.104 11.900 1.00 92.94 99 GLU A N 1
ATOM 737 C CA . GLU A 1 99 ? 4.329 -1.822 13.051 1.00 92.94 99 GLU A CA 1
ATOM 738 C C . GLU A 1 99 ? 4.193 -1.024 14.354 1.00 92.94 99 GLU A C 1
ATOM 740 O O . GLU A 1 99 ? 3.876 -1.591 15.405 1.00 92.94 99 GLU A O 1
ATOM 745 N N . GLY A 1 100 ? 4.410 0.293 14.295 1.00 90.88 100 GL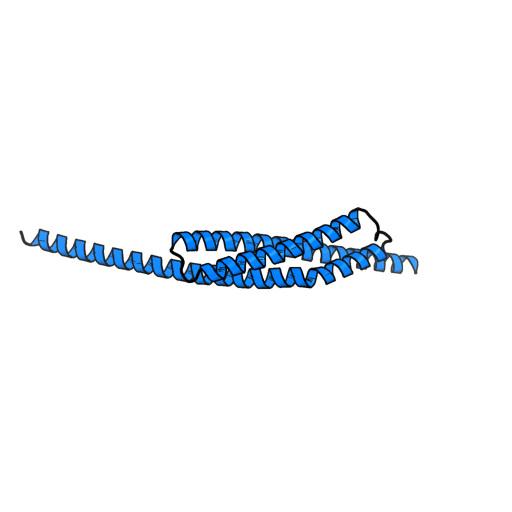Y A N 1
ATOM 746 C CA . GLY A 1 100 ? 4.199 1.192 15.428 1.00 90.88 100 GLY A CA 1
ATOM 747 C C . GLY A 1 100 ? 2.738 1.214 15.880 1.00 90.88 100 GLY A C 1
ATOM 748 O O . GLY A 1 100 ? 2.453 1.076 17.073 1.00 90.88 100 GLY A O 1
ATOM 749 N N . LEU A 1 101 ? 1.807 1.313 14.928 1.00 89.81 101 LEU A N 1
ATOM 750 C CA . LEU A 1 101 ? 0.369 1.283 15.199 1.00 89.81 101 LEU A CA 1
ATOM 751 C C . LEU A 1 101 ? -0.064 -0.061 15.800 1.00 89.81 101 LEU A C 1
ATOM 753 O O . LEU A 1 101 ? -0.750 -0.075 16.821 1.00 89.81 101 LEU A O 1
ATOM 757 N N . LEU A 1 102 ? 0.396 -1.185 15.243 1.00 88.06 102 LEU A N 1
ATOM 758 C CA . LEU A 1 102 ? 0.100 -2.529 15.749 1.00 88.06 102 LEU A CA 1
ATOM 759 C C . LEU A 1 102 ? 0.514 -2.723 17.208 1.00 88.06 102 LEU A C 1
ATOM 761 O O . LEU A 1 102 ? -0.267 -3.249 18.005 1.00 88.06 102 LEU A O 1
ATOM 765 N N . LYS A 1 103 ? 1.714 -2.263 17.581 1.00 85.62 103 LYS A N 1
ATOM 766 C CA . LYS A 1 103 ? 2.198 -2.333 18.970 1.00 85.62 103 LYS A CA 1
ATOM 767 C C . LYS A 1 103 ? 1.323 -1.511 19.924 1.00 85.62 103 LYS A C 1
ATOM 769 O O . LYS A 1 103 ? 1.156 -1.896 21.079 1.00 85.62 103 LYS A O 1
ATOM 774 N N . GLY A 1 104 ? 0.733 -0.414 19.444 1.00 81.19 104 GLY A N 1
ATOM 775 C CA . GLY A 1 104 ? -0.140 0.461 20.228 1.00 81.19 104 GLY A CA 1
ATOM 776 C C . GLY A 1 104 ? -1.571 -0.054 20.427 1.00 81.19 104 GLY A C 1
ATOM 777 O O . GLY A 1 104 ? -2.220 0.323 21.402 1.00 81.19 104 GLY A O 1
ATOM 778 N N . ILE A 1 105 ? -2.079 -0.935 19.559 1.00 79.88 105 ILE A N 1
ATOM 779 C CA . ILE A 1 105 ? -3.506 -1.319 19.535 1.00 79.88 105 ILE A CA 1
ATOM 780 C C . ILE A 1 105 ? -3.942 -2.159 20.747 1.00 79.88 105 ILE A C 1
ATOM 782 O O . ILE A 1 105 ? -5.105 -2.093 21.158 1.00 79.88 105 ILE A O 1
ATOM 786 N N . ALA A 1 106 ? -3.027 -2.908 21.371 1.00 69.00 106 ALA A N 1
ATOM 787 C CA . ALA A 1 106 ? -3.350 -3.838 22.458 1.00 69.00 106 ALA A CA 1
ATOM 788 C C . ALA A 1 106 ? -3.918 -3.160 23.727 1.00 69.00 106 ALA A C 1
ATOM 790 O O . ALA A 1 106 ? -4.663 -3.794 24.473 1.00 69.00 106 ALA A O 1
ATOM 791 N N . GLY A 1 107 ? -3.621 -1.874 23.954 1.00 67.69 107 GLY A N 1
ATOM 792 C CA . GLY A 1 107 ? -4.017 -1.136 25.165 1.00 67.69 107 GLY A CA 1
ATOM 793 C C . GLY A 1 107 ? -4.950 0.056 24.939 1.00 67.69 107 GLY A C 1
ATOM 794 O O . GLY A 1 107 ? -5.277 0.759 25.892 1.00 67.69 107 GLY A O 1
ATOM 795 N N . GLN A 1 108 ? -5.372 0.324 23.701 1.00 75.06 108 GLN A N 1
ATOM 796 C CA . GLN A 1 108 ? -6.050 1.580 23.370 1.00 75.06 108 GLN A CA 1
ATOM 797 C C . GLN A 1 108 ? -7.547 1.594 23.705 1.00 75.06 108 GLN A C 1
ATOM 799 O O . GLN A 1 108 ? -8.256 0.587 23.574 1.00 75.06 108 GLN A O 1
ATOM 804 N N . SER A 1 109 ? -8.026 2.771 24.128 1.00 76.69 109 SER A N 1
ATOM 805 C CA . SER A 1 109 ? -9.446 3.070 24.326 1.00 76.69 109 SER A CA 1
ATOM 806 C C . SER A 1 109 ? -10.209 3.050 22.992 1.00 76.69 109 SER A C 1
ATOM 808 O O . SER A 1 109 ? -9.609 3.041 21.919 1.00 76.69 109 SER A O 1
ATOM 810 N N . GLY A 1 110 ? -11.547 3.015 23.054 1.00 73.19 110 GLY A N 1
ATOM 811 C CA . GLY A 1 110 ? -12.403 2.838 21.872 1.00 73.19 110 GLY A CA 1
ATOM 812 C C . GLY A 1 110 ? -12.149 3.850 20.749 1.00 73.19 110 GLY A C 1
ATOM 813 O O . GLY A 1 110 ? -12.010 3.442 19.603 1.00 73.19 110 GLY A O 1
ATOM 814 N N . ASP A 1 111 ? -12.020 5.132 21.084 1.00 79.12 111 ASP A N 1
ATOM 815 C CA . ASP A 1 111 ? -11.874 6.200 20.085 1.00 79.12 111 ASP A CA 1
ATOM 816 C C . ASP A 1 111 ? -10.473 6.204 19.458 1.00 79.12 111 ASP A C 1
ATOM 818 O O . ASP A 1 111 ? -10.300 6.453 18.266 1.00 79.12 111 ASP A O 1
ATOM 822 N N . VAL A 1 112 ? -9.448 5.872 20.251 1.00 83.88 112 VAL A N 1
ATOM 823 C CA . VAL A 1 112 ? -8.066 5.776 19.760 1.00 83.88 112 VAL A CA 1
ATOM 824 C C . VAL A 1 112 ? -7.916 4.560 18.845 1.00 83.88 112 VAL A C 1
ATOM 826 O O . VAL A 1 112 ? -7.291 4.663 17.793 1.00 83.88 112 VAL A O 1
ATOM 829 N N . LEU A 1 113 ? -8.569 3.446 19.188 1.00 84.88 113 LEU A N 1
ATOM 830 C CA . LEU A 1 113 ? -8.635 2.259 18.343 1.00 84.88 113 LEU A CA 1
ATOM 831 C C . LEU A 1 113 ? -9.305 2.549 16.994 1.00 84.88 113 LEU A C 1
ATOM 833 O O . LEU A 1 113 ? -8.815 2.101 15.962 1.00 84.88 113 LEU A O 1
ATOM 837 N N . GLU A 1 114 ? -10.424 3.274 16.989 1.00 86.31 114 GLU A N 1
ATOM 838 C CA . GLU A 1 114 ? -11.146 3.582 15.752 1.00 86.31 114 GLU A CA 1
ATOM 839 C C . GLU A 1 114 ? -10.310 4.494 14.840 1.00 86.31 114 GLU A C 1
ATOM 841 O O . GLU A 1 114 ? -10.173 4.219 13.646 1.00 86.31 114 GLU A O 1
ATOM 846 N N . ASN A 1 115 ? -9.632 5.491 15.416 1.00 89.06 115 ASN A N 1
ATOM 847 C CA . ASN A 1 115 ? -8.666 6.324 14.696 1.00 89.06 115 ASN A CA 1
ATOM 848 C C . ASN A 1 115 ? -7.476 5.515 14.151 1.00 89.06 115 ASN A C 1
ATOM 850 O O . ASN A 1 115 ? -7.077 5.709 13.000 1.00 89.06 115 ASN A O 1
ATOM 854 N N . ALA A 1 116 ? -6.928 4.587 14.941 1.00 89.19 116 ALA A N 1
ATOM 855 C CA . ALA A 1 116 ? -5.850 3.702 14.504 1.00 89.19 116 ALA A CA 1
ATOM 856 C C . ALA A 1 116 ? -6.301 2.799 13.346 1.00 89.19 116 ALA A C 1
ATOM 858 O O . ALA A 1 116 ? -5.588 2.681 12.354 1.00 89.19 116 ALA A O 1
ATOM 859 N N . ALA A 1 117 ? -7.509 2.235 13.416 1.00 89.94 117 ALA A N 1
ATOM 860 C CA . ALA A 1 117 ? -8.078 1.404 12.357 1.00 89.94 117 ALA A CA 1
ATOM 861 C C . ALA A 1 117 ? -8.313 2.187 11.052 1.00 89.94 117 ALA A C 1
ATOM 863 O O . ALA A 1 117 ? -8.091 1.659 9.963 1.00 89.94 117 ALA A O 1
ATOM 864 N N . VAL A 1 118 ? -8.739 3.453 11.138 1.00 91.25 118 VAL A N 1
ATOM 865 C CA . VAL A 1 118 ? -8.847 4.339 9.964 1.00 91.25 118 VAL A CA 1
ATOM 866 C C . VAL A 1 118 ? -7.469 4.613 9.366 1.00 91.25 118 VAL A C 1
ATOM 868 O O . VAL A 1 118 ? -7.311 4.573 8.146 1.00 91.25 118 VAL A O 1
ATOM 871 N N . ARG A 1 119 ? -6.462 4.869 10.207 1.00 93.25 119 ARG A N 1
ATOM 872 C CA . ARG A 1 119 ? -5.096 5.131 9.745 1.00 93.25 119 ARG A CA 1
ATOM 873 C C . ARG A 1 119 ? -4.458 3.901 9.105 1.00 93.25 119 ARG A C 1
ATOM 875 O O . ARG A 1 119 ? -3.885 4.033 8.032 1.00 93.25 119 ARG A O 1
ATOM 882 N N . ILE A 1 120 ? -4.648 2.717 9.687 1.00 93.31 120 ILE A N 1
ATOM 883 C CA . ILE A 1 120 ? -4.225 1.439 9.098 1.00 93.31 120 ILE A CA 1
ATOM 884 C C . ILE A 1 120 ? -4.849 1.240 7.721 1.00 93.31 120 ILE A C 1
ATOM 886 O O . ILE A 1 120 ? -4.130 0.938 6.778 1.00 93.31 120 ILE A O 1
ATOM 890 N N . ARG A 1 121 ? -6.158 1.476 7.569 1.00 93.62 121 ARG A N 1
ATOM 891 C CA . ARG A 1 121 ? -6.822 1.359 6.262 1.00 93.62 121 ARG A CA 1
ATOM 892 C C . ARG A 1 121 ? -6.259 2.323 5.220 1.00 93.62 121 ARG A C 1
ATOM 894 O O . ARG A 1 121 ? -6.083 1.930 4.074 1.00 93.62 121 ARG A O 1
ATOM 901 N N . ARG A 1 122 ? -5.948 3.566 5.602 1.00 95.12 122 ARG A N 1
ATOM 902 C CA . ARG A 1 122 ? -5.294 4.522 4.690 1.00 95.12 122 ARG A CA 1
ATOM 903 C C . ARG A 1 122 ? -3.908 4.043 4.273 1.00 95.12 122 ARG A C 1
ATOM 905 O O . ARG A 1 122 ? -3.625 4.004 3.087 1.00 95.12 122 ARG A O 1
ATOM 912 N N . LEU A 1 123 ? -3.088 3.632 5.236 1.00 95.19 123 LEU A N 1
ATOM 913 C CA . LEU A 1 123 ? -1.748 3.113 4.967 1.00 95.19 123 LEU A CA 1
ATOM 914 C C . LEU A 1 123 ? -1.792 1.854 4.098 1.00 95.19 123 LEU A C 1
ATOM 916 O O . LEU A 1 123 ? -1.000 1.733 3.176 1.00 95.19 123 LEU A O 1
ATOM 920 N N . LYS A 1 124 ? -2.749 0.951 4.332 1.00 95.44 124 LYS A N 1
ATOM 921 C CA . LYS A 1 124 ? -2.982 -0.210 3.469 1.00 95.44 124 LYS A CA 1
ATOM 922 C C . LYS A 1 124 ? -3.273 0.216 2.028 1.00 95.44 124 LYS A C 1
ATOM 924 O O . LYS A 1 124 ? -2.635 -0.300 1.122 1.00 95.44 124 LYS A O 1
ATOM 929 N N . ASN A 1 125 ? -4.182 1.168 1.822 1.00 95.69 125 ASN A N 1
ATOM 930 C CA . ASN A 1 125 ? -4.495 1.666 0.480 1.00 95.69 125 ASN A CA 1
ATOM 931 C C . ASN A 1 125 ? -3.270 2.298 -0.203 1.00 95.69 125 ASN A C 1
ATOM 933 O O . ASN A 1 125 ? -3.096 2.134 -1.406 1.00 95.69 125 ASN A O 1
ATOM 937 N N . ASP A 1 126 ? -2.414 2.990 0.553 1.00 95.31 126 ASP A N 1
ATOM 938 C CA . ASP A 1 126 ? -1.150 3.516 0.029 1.00 95.31 126 ASP 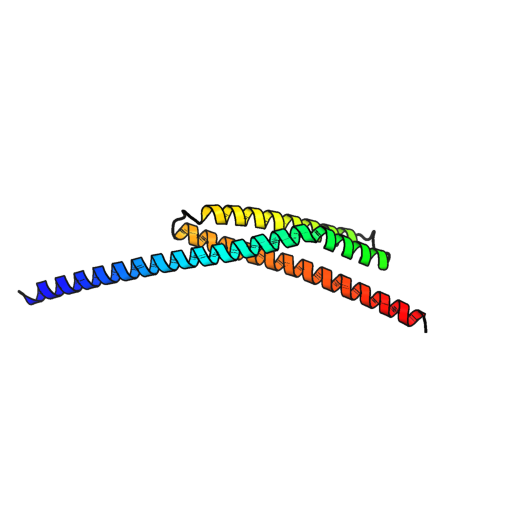A CA 1
ATOM 939 C C . ASP A 1 126 ? -0.207 2.380 -0.410 1.00 95.31 126 ASP A C 1
ATOM 941 O O . ASP A 1 126 ? 0.420 2.488 -1.461 1.00 95.31 126 ASP A O 1
ATOM 945 N N . VAL A 1 127 ? -0.120 1.278 0.347 1.00 95.94 127 VAL A N 1
ATOM 946 C CA . VAL A 1 127 ? 0.672 0.098 -0.054 1.00 95.94 127 VAL A CA 1
ATOM 947 C C . VAL A 1 127 ? 0.082 -0.571 -1.295 1.00 95.94 127 VAL A C 1
ATOM 949 O O . VAL A 1 127 ? 0.841 -0.918 -2.197 1.00 95.94 127 VAL A O 1
ATOM 952 N N . ASP A 1 128 ? -1.242 -0.717 -1.368 1.00 95.88 128 ASP A N 1
ATOM 953 C CA . ASP A 1 128 ? -1.929 -1.281 -2.536 1.00 95.88 128 ASP A CA 1
ATOM 954 C C . ASP A 1 128 ? -1.644 -0.425 -3.793 1.00 95.88 128 ASP A C 1
ATOM 956 O O . ASP A 1 128 ? -1.298 -0.957 -4.845 1.00 95.88 128 ASP A O 1
ATOM 960 N N . ALA A 1 129 ? -1.655 0.908 -3.673 1.00 95.69 129 ALA A N 1
ATOM 961 C CA . ALA A 1 129 ? -1.298 1.810 -4.772 1.00 95.69 129 ALA A CA 1
ATOM 962 C C . ALA A 1 129 ? 0.179 1.689 -5.197 1.00 95.69 129 ALA A C 1
ATOM 964 O O . ALA A 1 129 ? 0.497 1.765 -6.386 1.00 95.69 129 ALA A O 1
ATOM 965 N N . ILE A 1 130 ? 1.093 1.486 -4.242 1.00 95.38 130 ILE A N 1
ATOM 966 C CA . ILE A 1 130 ? 2.501 1.210 -4.556 1.00 95.38 130 ILE A CA 1
ATOM 967 C C . ILE A 1 130 ? 2.618 -0.128 -5.295 1.00 95.38 130 ILE A C 1
ATOM 969 O O . ILE A 1 130 ? 3.356 -0.218 -6.275 1.00 95.38 130 ILE A O 1
ATOM 973 N N . GLN A 1 131 ? 1.887 -1.160 -4.867 1.00 96.31 131 GLN A N 1
ATOM 974 C CA . GLN A 1 131 ? 1.861 -2.443 -5.565 1.00 96.31 131 GLN A CA 1
ATOM 975 C C . GLN A 1 131 ? 1.394 -2.277 -7.017 1.00 96.31 131 GLN A C 1
ATOM 977 O O . GLN A 1 131 ? 2.080 -2.756 -7.920 1.00 96.31 131 GLN A O 1
ATOM 982 N N . ASP A 1 132 ? 0.296 -1.555 -7.249 1.00 96.12 132 ASP A N 1
ATOM 983 C CA . ASP A 1 132 ? -0.226 -1.298 -8.596 1.00 96.12 132 ASP A CA 1
ATOM 984 C C . ASP A 1 132 ? 0.826 -0.637 -9.504 1.00 96.12 132 ASP A C 1
ATOM 986 O O . ASP A 1 132 ? 0.971 -1.013 -10.671 1.00 96.12 132 ASP A O 1
ATOM 990 N N . PHE A 1 133 ? 1.618 0.296 -8.960 1.00 94.00 133 PHE A N 1
ATOM 991 C CA . PHE A 1 133 ? 2.743 0.910 -9.671 1.00 94.00 133 PHE A CA 1
ATOM 992 C C . PHE A 1 133 ? 3.828 -0.111 -10.056 1.00 94.00 133 PHE A C 1
ATOM 994 O O . PHE A 1 133 ? 4.334 -0.080 -11.183 1.00 94.00 133 PHE A O 1
ATOM 1001 N N . PHE A 1 134 ? 4.204 -1.023 -9.154 1.00 93.00 134 PHE A N 1
ATOM 1002 C CA . PHE A 1 134 ? 5.176 -2.079 -9.465 1.00 93.00 134 PHE A CA 1
ATOM 1003 C C . PHE A 1 134 ? 4.640 -3.048 -10.528 1.00 93.00 134 PHE A C 1
ATOM 1005 O O . PHE A 1 134 ? 5.352 -3.359 -11.485 1.00 93.00 134 PHE A O 1
ATOM 1012 N N . ASP A 1 135 ? 3.377 -3.457 -10.411 1.00 94.56 135 ASP A N 1
ATOM 1013 C CA . ASP A 1 135 ? 2.719 -4.365 -11.354 1.00 94.56 135 ASP A CA 1
ATOM 1014 C C . ASP A 1 135 ? 2.553 -3.720 -12.744 1.00 94.56 135 ASP A C 1
ATOM 1016 O O . ASP A 1 135 ? 2.658 -4.381 -13.782 1.00 94.56 135 ASP A O 1
ATOM 1020 N N . GLU A 1 136 ? 2.297 -2.412 -12.814 1.00 93.00 136 GLU A N 1
ATOM 1021 C CA . GLU A 1 136 ? 2.271 -1.673 -14.078 1.00 93.00 136 GLU A CA 1
ATOM 1022 C C . GLU A 1 136 ? 3.660 -1.543 -14.714 1.00 93.00 136 GL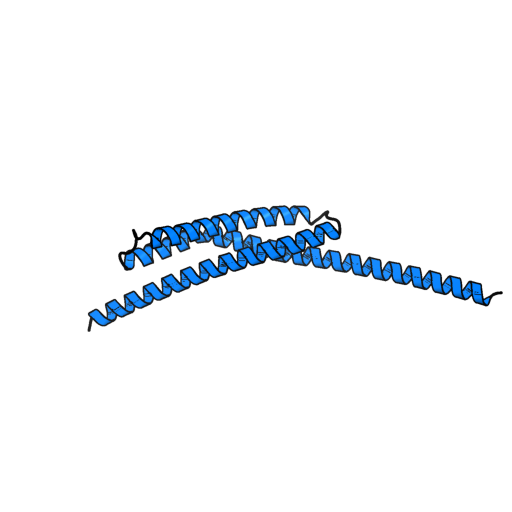U A C 1
ATOM 1024 O O . GLU A 1 136 ? 3.801 -1.796 -15.915 1.00 93.00 136 GLU A O 1
ATOM 1029 N N . ASN A 1 137 ? 4.698 -1.243 -13.929 1.00 90.19 137 ASN A N 1
ATOM 1030 C CA . ASN A 1 137 ? 6.073 -1.218 -14.435 1.00 90.19 137 ASN A CA 1
ATOM 1031 C C . ASN A 1 137 ? 6.519 -2.581 -14.968 1.00 90.19 137 ASN A C 1
ATOM 1033 O O . ASN A 1 137 ? 7.124 -2.657 -16.040 1.00 90.19 137 ASN A O 1
ATOM 1037 N N . GLN A 1 138 ? 6.182 -3.666 -14.267 1.00 91.19 138 GLN A N 1
ATOM 1038 C CA . GLN A 1 138 ? 6.487 -5.015 -14.730 1.00 91.19 138 GLN A CA 1
ATOM 1039 C C . GLN A 1 138 ? 5.801 -5.306 -16.073 1.00 91.19 138 GLN A C 1
ATOM 1041 O O . GLN A 1 138 ? 6.466 -5.690 -17.038 1.00 91.19 138 GLN A O 1
ATOM 1046 N N . ARG A 1 139 ? 4.494 -5.031 -16.185 1.00 92.62 139 ARG A N 1
ATOM 1047 C CA . ARG A 1 139 ? 3.747 -5.192 -17.446 1.00 92.62 139 ARG A CA 1
ATOM 1048 C C . ARG A 1 139 ? 4.320 -4.340 -18.577 1.00 92.62 139 ARG A C 1
ATOM 1050 O O . ARG A 1 139 ? 4.311 -4.760 -19.734 1.00 92.62 139 ARG A O 1
ATOM 1057 N N . HIS A 1 140 ? 4.807 -3.137 -18.275 1.00 88.12 140 HIS A N 1
ATOM 1058 C CA . HIS A 1 140 ? 5.458 -2.285 -19.266 1.00 88.12 140 HIS A CA 1
ATOM 1059 C C . HIS A 1 140 ? 6.756 -2.916 -19.791 1.00 88.12 140 HIS A C 1
ATOM 1061 O O . HIS A 1 140 ? 6.956 -2.985 -21.005 1.00 88.12 140 HIS A O 1
ATOM 1067 N N . ASN A 1 141 ? 7.599 -3.431 -18.895 1.00 87.50 141 ASN A N 1
ATOM 1068 C CA . ASN A 1 141 ? 8.845 -4.109 -19.254 1.00 87.50 141 ASN A CA 1
ATOM 1069 C C . ASN A 1 141 ? 8.596 -5.381 -20.084 1.00 87.50 141 ASN A C 1
ATOM 1071 O O . ASN A 1 141 ? 9.281 -5.607 -21.083 1.00 87.50 141 ASN A O 1
ATOM 1075 N N . GLU A 1 142 ? 7.580 -6.173 -19.736 1.00 89.19 142 GLU A N 1
ATOM 1076 C CA . GLU A 1 142 ? 7.175 -7.360 -20.502 1.00 89.19 142 GLU A CA 1
ATOM 1077 C C . GLU A 1 142 ? 6.757 -6.991 -21.935 1.00 89.19 142 GLU A C 1
ATOM 1079 O O . GLU A 1 142 ? 7.281 -7.549 -22.900 1.00 89.19 142 GLU A O 1
ATOM 1084 N N . ARG A 1 143 ? 5.909 -5.966 -22.099 1.00 88.19 143 ARG A N 1
ATOM 1085 C CA . ARG A 1 143 ? 5.497 -5.475 -23.428 1.00 88.19 143 ARG A CA 1
ATOM 1086 C C . ARG A 1 143 ? 6.676 -4.986 -24.265 1.00 88.19 143 ARG A C 1
ATOM 1088 O O . ARG A 1 143 ? 6.722 -5.232 -25.469 1.00 88.19 143 ARG A O 1
ATOM 1095 N N . LEU A 1 144 ? 7.625 -4.280 -23.649 1.00 85.94 144 LEU A N 1
ATOM 1096 C CA . LEU A 1 144 ? 8.844 -3.841 -24.327 1.00 85.94 144 LEU A CA 1
ATOM 1097 C C . LEU A 1 144 ? 9.679 -5.042 -24.789 1.00 85.94 144 LEU A C 1
ATOM 1099 O O . LEU A 1 144 ? 10.140 -5.067 -25.931 1.00 85.94 144 LEU A O 1
ATOM 1103 N N . SER A 1 145 ? 9.837 -6.060 -23.945 1.00 86.00 145 SER A N 1
ATOM 1104 C CA . SER A 1 145 ? 10.516 -7.299 -24.329 1.00 86.00 145 SER A CA 1
ATOM 1105 C C . SER A 1 145 ? 9.851 -7.952 -25.546 1.00 86.00 145 SER A C 1
ATOM 1107 O O . SER A 1 145 ? 10.534 -8.257 -26.529 1.00 86.00 145 SER A O 1
ATOM 1109 N N . ASP A 1 146 ? 8.525 -8.096 -25.541 1.00 88.69 146 ASP A N 1
ATOM 1110 C CA . ASP A 1 146 ? 7.772 -8.715 -26.640 1.00 88.69 146 ASP A CA 1
ATOM 1111 C C . ASP A 1 146 ? 7.922 -7.950 -27.960 1.00 88.69 146 ASP A C 1
ATOM 1113 O O . ASP A 1 146 ? 8.175 -8.551 -29.008 1.00 88.69 146 ASP A O 1
ATOM 1117 N N . LEU A 1 147 ? 7.842 -6.616 -27.921 1.00 86.75 147 LEU A N 1
ATOM 1118 C CA . LEU A 1 147 ? 8.032 -5.767 -29.101 1.00 86.75 147 LEU A CA 1
ATOM 1119 C C . LEU A 1 147 ? 9.419 -5.955 -29.726 1.00 86.75 147 LEU A C 1
ATOM 1121 O O . LEU A 1 147 ? 9.546 -6.023 -30.951 1.00 86.75 147 LEU A O 1
ATOM 1125 N N . LYS A 1 148 ? 10.463 -6.086 -28.901 1.00 82.56 148 LYS A N 1
ATOM 1126 C CA . LYS A 1 148 ? 11.817 -6.350 -29.398 1.00 82.56 148 LYS A CA 1
ATOM 1127 C C . LYS A 1 148 ? 11.915 -7.720 -30.068 1.00 82.56 148 LYS A C 1
ATOM 1129 O O . LYS A 1 148 ? 12.503 -7.829 -31.146 1.00 82.56 148 LYS A O 1
ATOM 1134 N N . HIS A 1 149 ? 11.324 -8.753 -29.467 1.00 85.50 149 HIS A N 1
ATOM 1135 C CA . HIS A 1 149 ? 11.287 -10.089 -30.065 1.00 85.50 149 HIS A CA 1
ATOM 1136 C C . HIS A 1 149 ? 10.562 -10.080 -31.418 1.00 85.50 149 HIS A C 1
ATOM 1138 O O . HIS A 1 149 ? 11.052 -10.678 -32.378 1.00 85.50 149 HIS A O 1
ATOM 1144 N N . GLN A 1 150 ? 9.450 -9.347 -31.528 1.00 88.12 150 GLN A N 1
ATOM 1145 C CA . GLN A 1 150 ? 8.717 -9.184 -32.786 1.00 88.12 150 GLN A CA 1
ATOM 1146 C C . GLN A 1 150 ? 9.554 -8.477 -33.863 1.00 88.12 150 GLN A C 1
ATOM 1148 O O . GLN A 1 150 ? 9.618 -8.970 -34.989 1.00 88.12 150 GLN A O 1
ATOM 1153 N N . GLN A 1 151 ? 10.258 -7.387 -33.526 1.00 85.81 151 GLN A N 1
ATOM 1154 C CA . GLN A 1 151 ? 11.149 -6.695 -34.470 1.00 85.81 151 GLN A CA 1
ATOM 1155 C C . GLN A 1 151 ? 12.282 -7.600 -34.973 1.00 85.81 151 GLN A C 1
ATOM 1157 O O . GLN A 1 151 ? 12.574 -7.645 -36.170 1.00 85.81 151 GLN A O 1
ATOM 1162 N N . MET A 1 152 ? 12.911 -8.367 -34.078 1.00 84.31 152 MET A N 1
ATOM 1163 C CA . MET A 1 152 ? 13.969 -9.301 -34.472 1.00 84.31 152 MET A CA 1
ATOM 1164 C C . MET A 1 152 ? 13.442 -10.427 -35.369 1.00 84.31 152 MET A C 1
ATOM 1166 O O . MET A 1 152 ? 14.152 -10.877 -36.268 1.00 84.31 152 MET A O 1
ATOM 1170 N N . ALA A 1 153 ? 12.207 -10.883 -35.146 1.00 85.62 153 ALA A N 1
ATOM 1171 C CA . ALA A 1 153 ? 11.565 -11.880 -35.995 1.00 85.62 153 ALA A CA 1
ATOM 1172 C C . ALA A 1 153 ? 11.219 -11.323 -37.386 1.00 85.62 153 ALA A C 1
ATOM 1174 O O . ALA A 1 153 ? 11.372 -12.040 -38.374 1.00 85.62 153 ALA A O 1
ATOM 1175 N N . SER A 1 154 ? 10.804 -10.054 -37.487 1.00 85.56 154 SER A N 1
ATOM 1176 C CA . SER A 1 154 ? 10.507 -9.419 -38.778 1.00 85.56 154 SER A CA 1
ATOM 1177 C C . SER A 1 154 ? 11.752 -9.116 -39.612 1.00 85.56 154 SER A C 1
ATOM 1179 O O . SER A 1 154 ? 11.664 -9.162 -40.828 1.00 85.56 154 SER A O 1
ATOM 1181 N N . MET A 1 155 ? 12.910 -8.852 -38.992 1.00 76.44 155 MET A N 1
ATOM 1182 C CA . MET A 1 155 ? 14.173 -8.603 -39.715 1.00 76.44 155 MET A CA 1
ATOM 1183 C C . MET A 1 155 ? 14.835 -9.874 -40.276 1.00 76.44 155 MET A C 1
ATOM 1185 O O . MET A 1 155 ? 15.768 -9.778 -41.067 1.00 76.44 155 MET A O 1
ATOM 1189 N N . LYS A 1 156 ? 14.403 -11.062 -39.833 1.00 73.69 156 LYS A N 1
ATOM 1190 C CA . LYS A 1 156 ? 14.908 -12.362 -40.312 1.00 73.69 156 LYS A CA 1
ATOM 1191 C C . LYS A 1 156 ? 14.116 -12.926 -41.500 1.00 73.69 156 LYS A C 1
ATOM 1193 O O . LYS A 1 156 ? 14.439 -14.023 -41.953 1.00 73.69 156 LYS A O 1
ATOM 1198 N N . ARG A 1 157 ? 13.071 -12.228 -41.948 1.00 59.62 157 ARG A N 1
ATOM 1199 C CA . ARG A 1 157 ? 12.297 -12.540 -43.157 1.00 59.62 157 ARG A CA 1
ATOM 1200 C C . ARG A 1 157 ? 12.754 -11.641 -44.292 1.00 59.62 157 ARG A C 1
ATOM 1202 O O . ARG A 1 157 ? 12.779 -12.151 -45.428 1.00 59.62 157 ARG A O 1
#

Sequence (157 aa):
MTLDILALIVSLGAAVAAYWAVREARSARRQNLRVDARHDAEAAIALAKRLAQNSGRAISETRASLSAFGAHNSGRARLTIGEIEENASRAEQIASELEGLLKGIAGQSGDVLENAAVRIRRLKNDVDAIQDFFDENQRHNERLSDLKHQQMASMKR

Secondary structure (DSSP, 8-state):
--HHHHHHHHHHHHHHHHHHHHHHHHHHHHHHHHHHHHHHHHHHHHHHHHHHHHHHHHHHHHHHHHHHTT-TTSHHHHHHHHHHHHHHHHHHHHHHHHHHHHHHHTT--HHHHHHHHHHHHHHHHHHHHHHHHHHHHHHHHHHHHHHHHHHHHHTT-

pLDDT: mean 86.4, std 8.48, range [56.03, 96.69]

Radius of gyration: 27.61 Å; chains: 1; bounding box: 72×24×88 Å

Foldseek 3Di:
DPVVVVVVVVVVVVVVVVVVVVVVVLVVVLVVLLVVLLVLLVVLLVLLQVLLVCLVVLLVLLCVLCVLVVNNPPPVNVVLNVVSNVLSVLSVVLSVVSVVLNVVSVDDDRVVSVVSSVVSVVSSVSSVVSVVSSVVSVVVSVVSVVVSVVVVVVVVD

Organism: NCBI:txid1031541